Protein AF-A0A5E4PZ68-F1 (afdb_monomer_lite)

InterPro domains:
  IPR011042 Six-bladed beta-propeller, TolB-like [G3DSA:2.120.10.30] (6-97)

pLDDT: mean 78.28, std 15.19, range [26.95, 96.44]

Sequence (139 aa):
MAEGGSIARARLDAGSLEGGLNLSDHSVLLRHAGHSLKDFFIWSRESQHAPEHSNPCAASGTGQGGGCEALCLWDGRAPRCVCPHGELAEDGTSCRPYTAFLMYSRLTKIDSIHLEDSANLNSPYPPIENKSKIGPIRQ

Radius of gyration: 23.31 Å; chains: 1; bounding box: 60×44×51 Å

Organism: NCBI:txid189913

Structure (mmCIF, N/CA/C/O backbone):
data_AF-A0A5E4PZ68-F1
#
_entry.id   AF-A0A5E4PZ68-F1
#
loop_
_atom_site.group_PDB
_atom_site.id
_atom_site.type_symbol
_atom_site.label_atom_id
_atom_site.label_alt_id
_atom_site.label_comp_id
_atom_site.label_asym_id
_atom_site.label_entity_id
_atom_site.label_seq_id
_atom_site.pdbx_PDB_ins_code
_atom_site.Cartn_x
_atom_site.Cartn_y
_atom_site.Cartn_z
_atom_site.occupancy
_atom_site.B_iso_or_equiv
_atom_site.auth_seq_id
_atom_site.auth_comp_id
_atom_site.auth_asym_id
_atom_site.auth_atom_id
_atom_site.pdbx_PDB_model_num
ATOM 1 N N . MET A 1 1 ? 42.423 -0.095 -12.426 1.00 26.95 1 MET A N 1
ATOM 2 C CA . MET A 1 1 ? 41.379 0.420 -13.334 1.00 26.95 1 MET A CA 1
ATOM 3 C C . MET A 1 1 ? 40.889 -0.769 -14.137 1.00 26.95 1 MET A C 1
ATOM 5 O O . MET A 1 1 ? 41.588 -1.190 -15.043 1.00 26.95 1 MET A O 1
ATOM 9 N N . ALA A 1 2 ? 39.803 -1.407 -13.696 1.00 30.73 2 ALA A N 1
ATOM 10 C CA . ALA A 1 2 ? 39.161 -2.488 -14.438 1.00 30.73 2 ALA A CA 1
ATOM 11 C C . ALA A 1 2 ? 37.994 -1.860 -15.203 1.00 30.73 2 ALA A C 1
ATOM 13 O O . ALA A 1 2 ? 37.189 -1.150 -14.599 1.00 30.73 2 ALA A O 1
ATOM 14 N N . GLU A 1 3 ? 37.971 -2.039 -16.519 1.00 36.22 3 GLU A N 1
ATOM 15 C CA . GLU A 1 3 ? 36.928 -1.498 -17.382 1.00 36.22 3 GLU A CA 1
ATOM 16 C C . GLU A 1 3 ? 35.590 -2.150 -17.027 1.00 36.22 3 GLU A C 1
ATOM 18 O O . GLU A 1 3 ? 35.410 -3.360 -17.148 1.00 36.22 3 GLU A O 1
ATOM 23 N N . GLY A 1 4 ? 34.665 -1.342 -16.509 1.00 40.72 4 GLY A N 1
ATOM 24 C CA . GLY A 1 4 ? 33.318 -1.771 -16.159 1.00 40.72 4 GLY A CA 1
ATOM 25 C C . GLY A 1 4 ? 32.494 -2.002 -17.419 1.00 40.72 4 GLY A C 1
ATOM 26 O O . GLY A 1 4 ? 31.751 -1.118 -17.840 1.00 40.72 4 GLY A O 1
ATOM 27 N N . GLY A 1 5 ? 32.632 -3.180 -18.024 1.00 48.84 5 GLY A N 1
ATOM 28 C CA . GLY A 1 5 ? 31.709 -3.657 -19.048 1.00 48.84 5 GLY A CA 1
ATOM 29 C C . GLY A 1 5 ? 30.307 -3.802 -18.454 1.00 48.84 5 GLY A C 1
ATOM 30 O O . GLY A 1 5 ? 30.121 -4.473 -17.440 1.00 48.84 5 GLY A O 1
ATOM 31 N N . SER A 1 6 ? 29.320 -3.142 -19.058 1.00 56.09 6 SER A N 1
ATOM 32 C CA . SER A 1 6 ? 27.920 -3.251 -18.640 1.00 56.09 6 SER A CA 1
ATOM 33 C C . SER A 1 6 ? 27.424 -4.677 -18.906 1.00 56.09 6 SER A C 1
ATOM 35 O O . SER A 1 6 ? 27.407 -5.120 -20.052 1.00 56.09 6 SER A O 1
ATOM 37 N N . ILE A 1 7 ? 27.041 -5.423 -17.869 1.00 60.50 7 ILE A N 1
ATOM 38 C CA . ILE A 1 7 ? 26.427 -6.748 -18.031 1.00 60.50 7 ILE A CA 1
ATOM 39 C C . ILE A 1 7 ? 24.985 -6.527 -18.494 1.00 60.50 7 ILE A C 1
ATOM 41 O O . ILE A 1 7 ? 24.165 -6.011 -17.738 1.00 60.50 7 ILE A O 1
ATOM 45 N N . ALA A 1 8 ? 24.672 -6.901 -19.735 1.00 58.88 8 ALA A N 1
ATOM 46 C CA . ALA A 1 8 ? 23.332 -6.721 -20.294 1.00 58.88 8 ALA A CA 1
ATOM 47 C C . ALA A 1 8 ? 22.380 -7.860 -19.904 1.00 58.88 8 ALA A C 1
ATOM 49 O O . ALA A 1 8 ? 21.172 -7.650 -19.793 1.00 58.88 8 ALA A O 1
ATOM 50 N N . ARG A 1 9 ? 22.905 -9.080 -19.713 1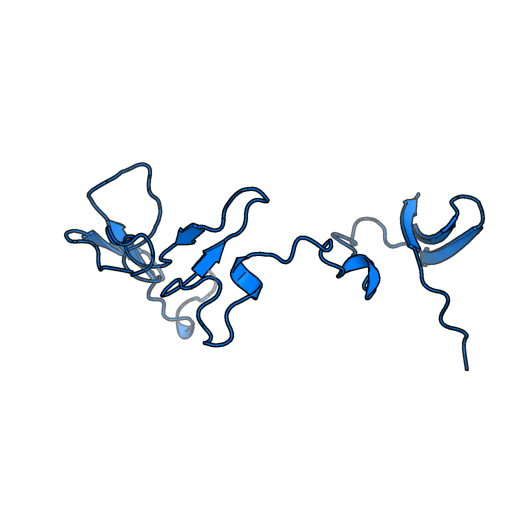.00 63.47 9 ARG A N 1
ATOM 51 C CA . ARG A 1 9 ? 22.120 -10.270 -19.353 1.00 63.47 9 ARG A CA 1
ATOM 52 C C . ARG A 1 9 ? 22.916 -11.173 -18.421 1.00 63.47 9 ARG A C 1
ATOM 54 O O . ARG A 1 9 ? 24.126 -11.309 -18.583 1.00 63.47 9 ARG A O 1
ATOM 61 N N . ALA A 1 10 ? 22.219 -11.817 -17.490 1.00 71.19 10 ALA A N 1
ATOM 62 C CA . ALA A 1 10 ? 22.782 -12.818 -16.599 1.00 71.19 10 ALA A CA 1
ATOM 63 C C . ALA A 1 10 ? 21.865 -14.045 -16.520 1.00 71.19 10 ALA A C 1
ATOM 65 O O . ALA A 1 10 ? 20.641 -13.920 -16.622 1.00 71.19 10 ALA A O 1
ATOM 66 N N . ARG A 1 11 ? 22.463 -15.231 -16.388 1.00 72.44 11 ARG A N 1
ATOM 67 C CA . ARG A 1 11 ? 21.766 -16.521 -16.363 1.00 72.44 11 ARG A CA 1
ATOM 68 C C . ARG A 1 11 ? 22.387 -17.443 -15.317 1.00 72.44 11 ARG A C 1
ATOM 70 O O . ARG A 1 11 ? 23.595 -17.430 -15.112 1.00 72.44 11 ARG A O 1
ATOM 77 N N . LEU A 1 12 ? 21.544 -18.250 -14.676 1.00 71.88 12 LEU A N 1
ATOM 78 C CA . LEU A 1 12 ? 21.964 -19.375 -13.845 1.00 71.88 12 LEU A CA 1
ATOM 79 C C . LEU A 1 12 ? 22.088 -20.628 -14.713 1.00 71.88 12 LEU A C 1
ATOM 81 O O . LEU A 1 12 ? 21.069 -21.158 -15.150 1.00 71.88 12 LEU A O 1
ATOM 85 N N . ASP A 1 13 ? 23.308 -21.118 -14.922 1.00 70.56 13 ASP A N 1
ATOM 86 C CA . ASP A 1 13 ? 23.575 -22.380 -15.615 1.00 70.56 13 ASP A CA 1
ATOM 87 C C . ASP A 1 13 ? 24.447 -23.287 -14.741 1.00 70.56 13 ASP A C 1
ATOM 89 O O . ASP A 1 13 ? 25.513 -22.896 -14.274 1.00 70.56 13 ASP A O 1
ATOM 93 N N . ALA A 1 14 ? 23.971 -24.510 -14.479 1.00 67.56 14 ALA A N 1
ATOM 94 C CA . ALA A 1 14 ? 24.682 -25.526 -13.689 1.00 67.56 14 ALA A CA 1
ATOM 95 C C . ALA A 1 14 ? 25.232 -25.024 -12.329 1.00 67.56 14 ALA A C 1
ATOM 97 O O . ALA A 1 14 ? 26.300 -25.437 -11.880 1.00 67.56 14 ALA A O 1
ATOM 98 N N . GLY A 1 15 ? 24.501 -24.123 -11.659 1.00 68.75 15 GLY A N 1
ATOM 99 C CA . GLY A 1 15 ? 24.913 -23.543 -10.376 1.00 68.75 15 GLY A CA 1
ATOM 100 C C . GLY A 1 15 ? 25.986 -22.456 -10.490 1.00 68.75 15 GLY A C 1
ATOM 101 O O . GLY A 1 15 ? 26.582 -22.102 -9.476 1.00 68.75 15 GLY A O 1
ATOM 102 N N . SER A 1 16 ? 26.230 -21.929 -11.687 1.00 70.94 16 SER A N 1
ATOM 103 C CA . SER A 1 16 ? 27.089 -20.779 -11.961 1.00 70.94 16 SER A CA 1
ATOM 104 C C . SER A 1 16 ? 26.239 -19.614 -12.478 1.00 70.94 16 SER A C 1
ATOM 106 O O . SER A 1 16 ? 25.323 -19.824 -13.275 1.00 70.94 16 SER A O 1
ATOM 108 N N . LEU A 1 17 ? 26.495 -18.399 -11.992 1.00 72.69 17 LEU A N 1
ATOM 109 C CA . LEU A 1 17 ? 25.947 -17.171 -12.565 1.00 72.69 17 LEU A CA 1
ATOM 110 C C . LEU A 1 17 ? 26.889 -16.689 -13.658 1.00 72.69 17 LEU A C 1
ATOM 112 O O . LEU A 1 17 ? 28.023 -16.308 -13.370 1.00 72.69 17 LEU A O 1
ATOM 116 N N . GLU A 1 18 ? 26.390 -16.657 -14.882 1.00 75.50 18 GLU A N 1
ATOM 117 C CA . GLU A 1 18 ? 27.098 -16.155 -16.055 1.00 75.50 18 GLU A CA 1
ATOM 118 C C . GLU A 1 18 ? 26.531 -14.788 -16.440 1.00 75.50 18 GLU A C 1
ATOM 120 O O . GLU A 1 18 ? 25.316 -14.592 -16.380 1.00 75.50 18 GLU A O 1
ATOM 125 N N . GLY A 1 19 ? 27.383 -13.845 -16.843 1.00 73.69 19 GLY A N 1
ATOM 126 C CA . GLY A 1 19 ? 26.995 -12.505 -17.281 1.00 73.69 19 GLY A CA 1
ATOM 127 C C . GLY A 1 19 ? 27.763 -12.050 -18.514 1.00 73.69 19 GLY A C 1
ATOM 128 O O . GLY A 1 19 ? 28.973 -12.256 -18.607 1.00 73.69 19 GLY A O 1
ATOM 129 N N . GLY A 1 20 ? 27.066 -11.418 -19.458 1.00 71.31 20 GLY A N 1
ATOM 130 C CA . GLY A 1 20 ? 27.654 -10.987 -20.725 1.00 71.31 20 GLY A CA 1
ATOM 131 C C . GLY A 1 20 ? 26.799 -9.987 -21.498 1.00 71.31 20 GLY A C 1
ATOM 132 O O . GLY A 1 20 ? 25.677 -9.649 -21.102 1.00 71.31 20 GLY A O 1
ATOM 133 N N . LEU A 1 21 ? 27.349 -9.509 -22.615 1.00 66.19 21 LEU A N 1
ATOM 134 C CA . LEU A 1 21 ? 26.639 -8.662 -23.582 1.00 66.19 21 LEU A CA 1
ATOM 135 C C . LEU A 1 21 ? 25.836 -9.507 -24.589 1.00 66.19 21 LEU A C 1
ATOM 137 O O . LEU A 1 21 ? 24.801 -9.058 -25.079 1.00 66.19 21 LEU A O 1
ATOM 141 N N . ASN A 1 22 ? 26.282 -10.738 -24.870 1.00 59.88 22 ASN A N 1
ATOM 142 C CA . ASN A 1 22 ? 25.663 -11.682 -25.805 1.00 59.88 22 ASN A CA 1
ATOM 143 C C . ASN A 1 22 ? 25.711 -13.118 -25.237 1.00 59.88 22 ASN A C 1
ATOM 145 O O . ASN A 1 22 ? 26.532 -13.424 -24.383 1.00 59.88 22 ASN A O 1
ATOM 149 N N . LEU A 1 23 ? 24.857 -14.028 -25.718 1.00 59.19 23 LEU A N 1
ATOM 150 C CA . LEU A 1 23 ? 24.796 -15.422 -25.256 1.00 59.19 23 LEU A CA 1
ATOM 151 C C . LEU A 1 23 ? 26.093 -16.202 -25.550 1.00 59.19 23 LEU A C 1
ATOM 153 O O . LEU A 1 23 ? 26.469 -17.099 -24.799 1.00 59.19 23 LEU A O 1
ATOM 157 N N . SER A 1 24 ? 26.785 -15.839 -26.630 1.00 70.00 24 SER A N 1
ATOM 158 C CA . SER A 1 24 ? 28.072 -16.415 -27.031 1.00 70.00 24 SER A CA 1
ATOM 159 C C . SER A 1 24 ? 29.286 -15.780 -26.342 1.00 70.00 24 SER A C 1
ATOM 161 O O . SER A 1 24 ? 30.357 -16.371 -26.384 1.00 70.00 24 SER A O 1
ATOM 163 N N . ASP A 1 25 ? 29.129 -14.606 -25.724 1.00 71.94 25 ASP A N 1
ATOM 164 C CA . ASP A 1 25 ? 30.200 -13.865 -25.048 1.00 71.94 25 ASP A CA 1
ATOM 165 C C . ASP A 1 25 ? 29.781 -13.570 -23.603 1.00 71.94 25 ASP A C 1
ATOM 167 O O . ASP A 1 25 ? 29.132 -12.560 -23.305 1.00 71.94 25 ASP A O 1
ATOM 171 N N . HIS A 1 26 ? 30.084 -14.529 -22.727 1.00 71.62 26 HIS A N 1
ATOM 172 C CA . HIS A 1 26 ? 29.727 -14.508 -21.316 1.00 71.62 26 HIS A CA 1
ATOM 173 C C . HIS A 1 26 ? 30.947 -14.771 -20.433 1.00 71.62 26 HIS A C 1
ATOM 175 O O . HIS A 1 26 ? 31.886 -15.477 -20.800 1.00 71.62 26 HIS A O 1
ATOM 181 N N . SER A 1 27 ? 30.905 -14.198 -19.237 1.00 79.44 27 SER A N 1
ATOM 182 C CA . SER A 1 27 ? 31.886 -14.395 -18.182 1.00 79.44 27 SER A CA 1
ATOM 183 C C . SER A 1 27 ? 31.207 -14.967 -16.948 1.00 79.44 27 SER A C 1
ATOM 185 O O . SER A 1 27 ? 30.084 -14.594 -16.600 1.00 79.44 27 SER A O 1
ATOM 187 N N . VAL A 1 28 ? 31.916 -15.854 -16.264 1.00 76.75 28 VAL A N 1
ATOM 188 C CA . VAL A 1 28 ? 31.438 -16.449 -15.023 1.00 76.75 28 VAL A CA 1
ATOM 189 C C . VAL A 1 28 ? 31.544 -15.409 -13.910 1.00 76.75 28 VAL A C 1
ATOM 191 O O . VAL A 1 28 ? 32.648 -15.075 -13.480 1.00 76.75 28 VAL A O 1
ATOM 194 N N . LEU A 1 29 ? 30.408 -14.911 -13.426 1.00 77.00 29 LEU A N 1
ATOM 195 C CA . LEU A 1 29 ? 30.332 -13.924 -12.346 1.00 77.00 29 LEU A CA 1
ATOM 196 C C . LEU A 1 29 ? 30.430 -14.580 -10.967 1.00 77.00 29 LEU A C 1
ATOM 198 O O . LEU A 1 29 ? 31.081 -14.049 -10.069 1.00 77.00 29 LEU A O 1
ATOM 202 N N . LEU A 1 30 ? 29.779 -15.734 -10.786 1.00 77.50 30 LEU A N 1
ATOM 203 C CA . LEU A 1 30 ? 29.784 -16.462 -9.517 1.00 77.50 30 LEU A CA 1
ATOM 204 C C . LEU A 1 30 ? 29.702 -17.968 -9.755 1.00 77.50 30 LEU A C 1
ATOM 206 O O . LEU A 1 30 ? 28.698 -18.463 -10.253 1.00 77.50 30 LEU A O 1
ATOM 210 N N . ARG A 1 31 ? 30.725 -18.716 -9.334 1.00 77.94 31 ARG A N 1
ATOM 211 C CA . ARG A 1 31 ? 30.716 -20.188 -9.379 1.00 77.94 31 ARG A CA 1
ATOM 212 C C . ARG A 1 31 ? 30.099 -20.766 -8.111 1.00 77.94 31 ARG A C 1
ATOM 214 O O . ARG A 1 31 ? 30.320 -20.233 -7.028 1.00 77.94 31 ARG A O 1
ATOM 221 N N . HIS A 1 32 ? 29.423 -21.908 -8.240 1.00 74.19 32 HIS A N 1
ATOM 222 C CA . HIS A 1 32 ? 28.826 -22.652 -7.120 1.00 74.19 32 HIS A CA 1
ATOM 223 C C . HIS A 1 32 ? 27.741 -21.869 -6.356 1.00 74.19 32 HIS A C 1
ATOM 225 O O . HIS A 1 32 ? 27.506 -22.113 -5.175 1.00 74.19 32 HIS A O 1
ATOM 231 N N . ALA A 1 33 ? 27.044 -20.960 -7.043 1.00 71.56 33 ALA A N 1
ATOM 232 C CA . ALA A 1 33 ? 25.849 -20.280 -6.548 1.00 71.56 33 ALA A CA 1
ATOM 233 C C . ALA A 1 33 ? 24.757 -21.275 -6.090 1.00 71.56 33 ALA A C 1
ATOM 235 O O . ALA A 1 33 ? 24.003 -20.987 -5.157 1.00 71.56 33 ALA A O 1
ATOM 236 N N . GLY A 1 34 ? 24.739 -22.477 -6.685 1.00 69.88 34 GLY A N 1
ATOM 237 C CA . GLY A 1 34 ? 24.082 -23.669 -6.138 1.00 69.88 34 GLY A C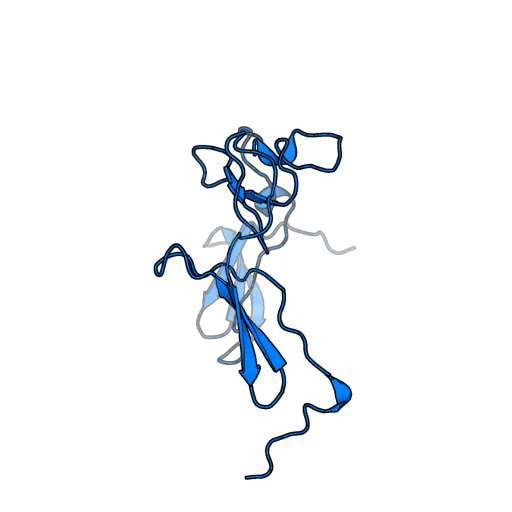A 1
ATOM 238 C C . GLY A 1 34 ? 22.615 -23.467 -5.729 1.00 69.88 34 GLY A C 1
ATOM 239 O O . GLY A 1 34 ? 21.870 -22.740 -6.376 1.00 69.88 34 GLY A O 1
ATOM 240 N N . HIS A 1 35 ? 22.203 -24.127 -4.639 1.00 70.50 35 HIS A N 1
ATOM 241 C CA . HIS A 1 35 ? 20.843 -24.069 -4.067 1.00 70.50 35 HIS A CA 1
ATOM 242 C C . HIS A 1 35 ? 20.600 -22.874 -3.116 1.00 70.50 35 HIS A C 1
ATOM 244 O O . HIS A 1 35 ? 19.471 -22.668 -2.642 1.00 70.50 35 HIS A O 1
ATOM 250 N N . SER A 1 36 ? 21.654 -22.113 -2.801 1.00 74.88 36 SER A N 1
ATOM 251 C CA . SER A 1 36 ? 21.620 -21.009 -1.831 1.00 74.88 36 SER A CA 1
ATOM 252 C C . SER A 1 36 ? 21.212 -19.681 -2.456 1.00 74.88 36 SER A C 1
ATOM 254 O O . SER A 1 36 ? 20.646 -18.839 -1.760 1.00 74.88 36 SER A O 1
ATOM 256 N N . LEU A 1 37 ? 21.459 -19.487 -3.753 1.00 72.88 37 LEU A N 1
ATOM 257 C CA . LEU A 1 37 ? 21.011 -18.286 -4.445 1.00 72.88 37 LEU A CA 1
ATOM 258 C C . LEU A 1 37 ? 19.488 -18.334 -4.631 1.00 72.88 37 LEU A C 1
ATOM 260 O O . LEU A 1 37 ? 18.959 -19.254 -5.252 1.00 72.88 37 LEU A O 1
ATOM 264 N N . LYS A 1 38 ? 18.783 -17.358 -4.052 1.00 80.25 38 LYS A N 1
ATOM 265 C CA . LYS A 1 38 ? 17.320 -17.245 -4.158 1.00 80.25 38 LYS A CA 1
ATOM 266 C C . LYS A 1 38 ? 16.885 -16.277 -5.242 1.00 80.25 38 LYS A C 1
ATOM 268 O O . LYS A 1 38 ? 15.902 -16.552 -5.916 1.00 80.25 38 LYS A O 1
ATOM 273 N N . ASP A 1 39 ? 17.622 -15.184 -5.397 1.00 77.88 39 ASP A N 1
ATOM 274 C CA . ASP A 1 39 ? 17.317 -14.141 -6.363 1.00 77.88 39 ASP A CA 1
ATOM 275 C C . ASP A 1 39 ? 18.590 -13.378 -6.750 1.00 77.88 39 ASP A C 1
ATOM 277 O O . ASP A 1 39 ? 19.546 -13.319 -5.968 1.00 77.88 39 ASP A O 1
ATOM 281 N N . PHE A 1 40 ? 18.608 -12.807 -7.951 1.00 76.94 40 PHE A N 1
ATOM 282 C CA . PHE A 1 40 ? 19.658 -11.907 -8.411 1.00 76.94 40 PHE A CA 1
ATOM 283 C C . PHE A 1 40 ? 19.070 -10.874 -9.375 1.00 76.94 40 PHE A C 1
ATOM 285 O O . PHE A 1 40 ? 18.258 -11.195 -10.238 1.00 76.94 40 PHE A O 1
ATOM 292 N N . PHE A 1 41 ? 19.533 -9.632 -9.266 1.00 75.62 41 PHE A N 1
ATOM 293 C CA . PHE A 1 41 ? 19.132 -8.551 -10.160 1.00 75.62 41 PHE A CA 1
ATOM 294 C C . PHE A 1 41 ? 20.366 -7.915 -10.776 1.00 75.62 41 PHE A C 1
ATOM 296 O O . PHE A 1 41 ? 21.374 -7.693 -10.102 1.00 75.62 41 PHE A O 1
ATOM 303 N N . ILE A 1 42 ? 20.278 -7.593 -12.062 1.00 76.88 42 ILE A N 1
ATOM 304 C CA . ILE A 1 42 ? 21.279 -6.759 -12.716 1.00 76.88 42 ILE A CA 1
ATOM 305 C C . ILE A 1 42 ? 20.931 -5.316 -12.381 1.00 76.88 42 ILE A C 1
ATOM 307 O O . ILE A 1 42 ? 19.895 -4.813 -12.805 1.00 76.88 42 ILE A O 1
ATOM 311 N N . TRP A 1 43 ? 21.793 -4.652 -11.617 1.00 77.50 43 TRP A N 1
ATOM 312 C CA . TRP A 1 43 ? 21.641 -3.234 -11.325 1.00 77.50 43 TRP A CA 1
ATOM 313 C C . TRP A 1 43 ? 22.336 -2.402 -12.404 1.00 77.50 43 TRP A C 1
ATOM 315 O O . TRP A 1 43 ? 23.562 -2.307 -12.441 1.00 77.50 43 TRP A O 1
ATOM 325 N N . SER A 1 44 ? 21.559 -1.780 -13.284 1.00 77.06 44 SER A N 1
ATOM 326 C CA . SER A 1 44 ? 22.058 -0.820 -14.271 1.00 77.06 44 SER A CA 1
ATOM 327 C C . SER A 1 44 ? 21.091 0.352 -14.443 1.00 77.06 44 SER A C 1
ATOM 329 O O . SER A 1 44 ? 19.888 0.215 -14.218 1.00 77.06 44 SER A O 1
ATOM 331 N N . ARG A 1 45 ? 21.595 1.513 -14.882 1.00 77.75 45 ARG A N 1
ATOM 332 C CA . ARG A 1 45 ? 20.726 2.658 -15.207 1.00 77.75 45 ARG A CA 1
ATOM 333 C C . ARG A 1 45 ? 19.683 2.282 -16.265 1.00 77.75 45 ARG A C 1
ATOM 335 O O . ARG A 1 45 ? 18.538 2.695 -16.149 1.00 77.75 45 ARG A O 1
ATOM 342 N N . GLU A 1 46 ? 20.075 1.461 -17.236 1.00 73.44 46 GLU A N 1
ATOM 343 C CA . GLU A 1 46 ? 19.193 0.936 -18.283 1.00 73.44 46 GLU A CA 1
ATOM 344 C C . GLU A 1 46 ? 18.074 0.060 -17.697 1.00 73.44 46 GLU A C 1
ATOM 346 O O . GLU A 1 46 ? 16.911 0.220 -18.043 1.00 73.44 46 GLU A O 1
ATOM 351 N N . SER A 1 47 ? 18.398 -0.816 -16.735 1.00 71.19 47 SER A N 1
ATOM 352 C CA . SER A 1 47 ? 17.410 -1.669 -16.049 1.00 71.19 47 SER A CA 1
ATOM 353 C C . SER A 1 47 ? 16.425 -0.889 -15.170 1.00 71.19 47 SER A C 1
ATOM 355 O O . SER A 1 47 ? 15.376 -1.409 -14.804 1.00 71.19 47 SER A O 1
ATOM 357 N N . GLN A 1 48 ? 16.768 0.354 -14.825 1.00 74.75 48 GLN A N 1
ATOM 358 C CA . GLN A 1 48 ? 15.930 1.281 -14.062 1.00 74.75 48 GLN A CA 1
ATOM 359 C C . GLN A 1 48 ? 15.225 2.294 -14.963 1.00 74.75 48 GLN A C 1
ATOM 361 O O . GLN A 1 48 ? 14.517 3.167 -14.458 1.00 74.75 48 GLN A O 1
ATOM 366 N N . HIS A 1 49 ? 15.436 2.222 -16.280 1.00 67.62 49 HIS A N 1
ATOM 367 C CA . HIS A 1 49 ? 14.822 3.152 -17.203 1.00 67.62 49 HIS A CA 1
ATOM 368 C C . HIS A 1 49 ? 13.330 2.831 -17.302 1.00 67.62 49 HIS A C 1
ATOM 370 O O . HIS A 1 49 ? 12.926 1.799 -17.838 1.00 67.62 49 HIS A O 1
ATOM 376 N N . ALA A 1 50 ? 12.500 3.714 -16.751 1.00 63.72 50 ALA A N 1
ATOM 377 C CA . ALA A 1 50 ? 11.086 3.708 -17.074 1.00 63.72 50 ALA A CA 1
ATOM 378 C C . ALA A 1 50 ? 10.947 4.150 -18.544 1.00 63.72 50 ALA A C 1
ATOM 380 O O . ALA A 1 50 ? 11.579 5.141 -18.917 1.00 63.72 50 ALA A O 1
ATOM 381 N N . PRO A 1 51 ? 10.172 3.445 -19.390 1.00 62.09 51 PRO A N 1
ATOM 382 C CA . PRO A 1 51 ? 9.898 3.901 -20.753 1.00 62.09 51 PRO A CA 1
ATOM 383 C C . PRO A 1 51 ? 9.350 5.338 -20.743 1.00 62.09 51 PRO A C 1
ATOM 385 O O . PRO A 1 51 ? 8.727 5.747 -19.766 1.00 62.09 51 PRO A O 1
ATOM 388 N N . GLU A 1 52 ? 9.551 6.093 -21.832 1.00 56.34 52 GLU A N 1
ATOM 389 C CA . GLU A 1 52 ? 9.204 7.529 -21.963 1.00 56.34 52 GLU A CA 1
ATOM 390 C C . GLU A 1 52 ? 7.749 7.895 -21.592 1.00 56.34 52 GLU A C 1
ATOM 392 O O . GLU A 1 52 ? 7.434 9.065 -21.366 1.00 56.34 52 GLU A O 1
ATOM 397 N N . HIS A 1 53 ? 6.861 6.909 -21.441 1.00 57.47 53 HIS A N 1
ATOM 398 C CA . HIS A 1 53 ? 5.618 7.051 -20.688 1.00 57.47 53 HIS A CA 1
ATOM 399 C C . HIS A 1 53 ? 5.914 7.127 -19.185 1.00 57.47 53 HIS A C 1
ATOM 401 O O . HIS A 1 53 ? 5.767 6.152 -18.446 1.00 57.47 53 HIS A O 1
ATOM 407 N N . SER A 1 54 ? 6.346 8.313 -18.751 1.00 72.69 54 SER A N 1
ATOM 408 C CA . SER A 1 54 ? 6.509 8.671 -17.344 1.00 72.69 54 SER A CA 1
ATOM 409 C C . SER A 1 54 ? 5.316 8.160 -16.537 1.00 72.69 54 SER A C 1
ATOM 411 O O . SER A 1 54 ? 4.170 8.494 -16.845 1.00 72.69 54 SER A O 1
ATOM 413 N N . ASN A 1 55 ? 5.584 7.326 -15.527 1.00 79.25 55 ASN A N 1
ATOM 414 C CA . ASN A 1 55 ? 4.577 6.901 -14.562 1.00 79.25 55 ASN A CA 1
ATOM 415 C C . ASN A 1 55 ? 3.827 8.159 -14.080 1.00 79.25 55 ASN A C 1
ATOM 417 O O . ASN A 1 55 ? 4.469 9.027 -13.487 1.00 79.25 55 ASN A O 1
ATOM 421 N N . PRO A 1 56 ? 2.504 8.285 -14.286 1.00 81.56 56 PRO A N 1
ATOM 422 C CA . PRO A 1 56 ? 1.765 9.479 -13.878 1.00 81.56 56 PRO A CA 1
ATOM 423 C C . PRO A 1 56 ? 1.872 9.774 -12.375 1.00 81.56 56 PRO A C 1
ATOM 425 O O . PRO A 1 56 ? 1.777 10.928 -11.964 1.00 81.56 56 PRO A O 1
ATOM 428 N N . CYS A 1 57 ? 2.159 8.759 -11.551 1.00 84.88 57 CYS A N 1
ATOM 429 C CA . CYS A 1 57 ? 2.451 8.940 -10.132 1.00 84.88 57 CYS A CA 1
ATOM 430 C C . CYS A 1 57 ? 3.781 9.670 -9.866 1.00 84.88 57 CYS A C 1
ATOM 432 O O . CYS A 1 57 ? 3.934 10.271 -8.807 1.00 84.88 57 CYS A O 1
ATOM 434 N N . ALA A 1 58 ? 4.741 9.643 -10.795 1.00 76.69 58 ALA A N 1
ATOM 435 C CA . ALA A 1 58 ? 6.042 10.301 -10.653 1.00 76.69 58 ALA A CA 1
ATOM 436 C C . ALA A 1 58 ? 5.978 11.825 -10.874 1.00 76.69 58 ALA A C 1
ATOM 438 O O . ALA A 1 58 ? 6.889 12.540 -10.467 1.00 76.69 58 ALA A O 1
ATOM 439 N N . ALA A 1 59 ? 4.917 12.330 -11.513 1.00 65.19 59 ALA A N 1
ATOM 440 C CA . ALA A 1 59 ? 4.870 13.681 -12.076 1.00 65.19 59 ALA A CA 1
ATOM 441 C C . ALA A 1 59 ? 4.503 14.815 -11.091 1.00 65.19 59 ALA A C 1
ATOM 443 O O . ALA A 1 59 ? 4.362 15.957 -11.521 1.00 65.19 59 ALA A O 1
ATOM 444 N N . SER A 1 60 ? 4.355 14.558 -9.787 1.00 57.12 60 SER A N 1
ATOM 445 C CA . SER A 1 60 ? 3.914 15.586 -8.831 1.00 57.12 60 SER A CA 1
ATOM 446 C C . SER A 1 60 ? 5.034 16.034 -7.887 1.00 57.12 60 SER A C 1
ATOM 448 O O . SER A 1 60 ? 5.494 15.279 -7.032 1.00 57.12 60 SER A O 1
ATOM 450 N N . GLY A 1 61 ? 5.456 17.296 -8.021 1.00 51.12 61 GLY A N 1
ATOM 451 C CA . GLY A 1 61 ? 6.482 17.951 -7.199 1.00 51.12 61 GLY A CA 1
ATOM 452 C C . GLY A 1 61 ? 6.062 18.300 -5.762 1.00 51.12 61 GLY A C 1
ATOM 453 O O . GLY A 1 61 ? 6.784 19.038 -5.097 1.00 51.12 61 GLY A O 1
ATOM 454 N N . THR A 1 62 ? 4.923 17.800 -5.269 1.00 48.72 62 THR A N 1
ATOM 455 C CA . THR A 1 62 ? 4.396 18.093 -3.922 1.00 48.72 62 THR A CA 1
ATOM 456 C C . THR A 1 62 ? 4.333 16.864 -3.016 1.00 48.72 62 THR A C 1
ATOM 458 O O . THR A 1 62 ? 3.404 16.729 -2.241 1.00 48.72 62 THR A O 1
ATOM 461 N N . GLY A 1 63 ? 5.262 15.907 -3.104 1.00 51.91 63 GLY A N 1
ATOM 462 C CA . GLY A 1 63 ? 5.311 14.757 -2.174 1.00 51.91 63 GLY A CA 1
ATOM 463 C C . GLY A 1 63 ? 4.088 13.815 -2.188 1.00 51.91 63 GLY A C 1
ATOM 464 O O . GLY A 1 63 ? 4.100 12.794 -1.511 1.00 51.91 63 GLY A O 1
ATOM 465 N N . GLN A 1 64 ? 3.067 14.128 -2.986 1.00 57.12 64 GLN A N 1
ATOM 466 C CA . GLN A 1 64 ? 1.830 13.389 -3.199 1.00 57.12 64 GLN A CA 1
ATOM 467 C C . GLN A 1 64 ? 1.877 12.878 -4.632 1.00 57.12 64 GLN A C 1
ATOM 469 O O . GLN A 1 64 ? 1.487 13.580 -5.571 1.00 57.12 64 GLN A O 1
ATOM 474 N N . GLY A 1 65 ? 2.454 11.688 -4.816 1.00 62.81 65 GLY A N 1
ATOM 475 C CA . GLY A 1 65 ? 2.543 11.054 -6.129 1.00 62.81 65 GLY A CA 1
ATOM 476 C C . GLY A 1 65 ? 1.169 11.058 -6.798 1.00 62.81 65 GLY A C 1
ATOM 477 O O . GLY A 1 65 ? 0.184 10.670 -6.177 1.00 62.81 65 GLY A O 1
ATOM 478 N N . GLY A 1 66 ? 1.075 11.589 -8.017 1.00 72.44 66 GLY A N 1
ATOM 479 C CA . GLY A 1 66 ? -0.182 11.652 -8.774 1.00 72.44 66 GLY A CA 1
ATOM 480 C C . GLY A 1 66 ? -1.357 12.401 -8.118 1.00 72.44 66 GLY A C 1
ATOM 481 O O . GLY A 1 66 ? -2.477 12.234 -8.586 1.00 72.44 66 GLY A O 1
ATOM 482 N N . GLY A 1 67 ? -1.140 13.203 -7.064 1.00 84.62 67 GLY A N 1
ATOM 483 C CA . GLY A 1 67 ? -2.207 13.937 -6.362 1.00 84.62 67 GLY A CA 1
ATOM 484 C C . GLY A 1 67 ? -2.961 13.139 -5.288 1.00 84.62 67 GLY A C 1
ATOM 485 O O . GLY A 1 67 ? -3.970 13.618 -4.783 1.00 84.62 67 GLY A O 1
ATOM 486 N N . CYS A 1 68 ? -2.487 11.945 -4.924 1.00 91.06 68 CYS A N 1
ATOM 487 C CA . CYS A 1 68 ? -3.096 11.124 -3.875 1.00 91.06 68 CYS A CA 1
ATOM 488 C C . CYS A 1 68 ? -2.662 11.572 -2.471 1.00 91.06 68 CYS A C 1
ATOM 490 O O . CYS A 1 68 ? -1.492 11.891 -2.264 1.00 91.06 68 CYS A O 1
ATOM 492 N N . GLU A 1 69 ? -3.562 11.503 -1.485 1.00 91.31 69 GLU A N 1
ATOM 493 C CA . GLU A 1 69 ? -3.230 11.792 -0.081 1.00 91.31 69 GLU A CA 1
ATOM 494 C C . GLU A 1 69 ? -2.197 10.807 0.486 1.00 91.31 69 GLU A C 1
ATOM 496 O O . GLU A 1 69 ? -1.289 11.215 1.210 1.00 91.31 69 GLU A O 1
ATOM 501 N N . ALA A 1 70 ? -2.320 9.519 0.141 1.00 91.38 70 ALA A N 1
ATOM 502 C CA . ALA A 1 70 ? -1.462 8.458 0.664 1.00 91.38 70 ALA A CA 1
ATOM 503 C C . ALA A 1 70 ? -0.602 7.787 -0.419 1.00 91.38 70 ALA A C 1
ATOM 505 O O . ALA A 1 70 ? 0.585 8.080 -0.540 1.00 91.38 70 ALA A O 1
ATOM 506 N N . LEU A 1 71 ? -1.168 6.854 -1.193 1.00 91.81 71 LEU A N 1
ATOM 507 C CA . LEU A 1 71 ? -0.415 6.058 -2.166 1.00 91.81 71 LEU A CA 1
ATOM 508 C C . LEU A 1 71 ? -1.001 6.207 -3.569 1.00 91.81 71 LEU A C 1
ATOM 510 O O . LEU A 1 71 ? -2.207 6.064 -3.749 1.00 91.81 71 LEU A O 1
ATOM 514 N N . CYS A 1 72 ? -0.129 6.412 -4.558 1.00 92.06 72 CYS A N 1
ATOM 515 C CA . CYS A 1 72 ? -0.456 6.339 -5.982 1.00 92.06 72 CYS A CA 1
ATOM 516 C C . CYS A 1 72 ? 0.163 5.083 -6.586 1.00 92.06 72 CYS A C 1
ATOM 518 O O . CYS A 1 72 ? 1.382 4.908 -6.548 1.00 92.06 72 CYS A O 1
ATOM 520 N N . LEU A 1 73 ? -0.675 4.213 -7.144 1.00 91.00 73 LEU A N 1
ATOM 521 C CA . LEU A 1 73 ? -0.252 2.990 -7.816 1.00 91.00 73 LEU A CA 1
ATOM 522 C C . LEU A 1 73 ? -0.518 3.102 -9.317 1.00 91.00 73 LEU A C 1
ATOM 524 O O . LEU A 1 73 ? -1.561 3.600 -9.731 1.00 91.00 73 LEU A O 1
ATOM 528 N N . TRP A 1 74 ? 0.414 2.607 -10.126 1.00 87.31 74 TRP A N 1
ATOM 529 C CA . TRP A 1 74 ? 0.317 2.590 -11.583 1.00 87.31 74 TRP A CA 1
ATOM 530 C C . TRP A 1 74 ? 0.377 1.150 -12.083 1.00 87.31 74 TRP A C 1
ATOM 532 O O . TRP A 1 74 ? 1.342 0.439 -11.808 1.00 87.31 74 TRP A O 1
ATOM 542 N N . ASP A 1 75 ? -0.653 0.724 -12.810 1.00 85.25 75 ASP A N 1
ATOM 543 C CA . ASP A 1 75 ? -0.783 -0.632 -13.360 1.00 85.25 75 ASP A CA 1
ATOM 544 C C . ASP A 1 75 ? -0.428 -0.719 -14.857 1.00 85.25 75 ASP A C 1
ATOM 546 O O . ASP A 1 75 ? -0.632 -1.753 -15.493 1.00 85.25 75 ASP A O 1
ATOM 550 N N . GLY A 1 76 ? 0.089 0.369 -15.435 1.00 83.19 76 GLY A N 1
ATOM 551 C CA . GLY A 1 76 ? 0.343 0.487 -16.872 1.00 83.19 76 GLY A CA 1
ATOM 552 C C . GLY A 1 76 ? -0.817 1.080 -17.677 1.00 83.19 76 GLY A C 1
ATOM 553 O O . GLY A 1 76 ? -0.635 1.320 -18.870 1.00 83.19 76 GLY A O 1
ATOM 554 N N . ARG A 1 77 ? -1.987 1.325 -17.068 1.00 84.44 77 ARG A N 1
ATOM 555 C CA . ARG A 1 77 ? -3.161 1.915 -17.736 1.00 84.44 77 ARG A CA 1
ATOM 556 C C . ARG A 1 77 ? -3.597 3.236 -17.114 1.00 84.44 77 ARG A C 1
ATOM 558 O O . ARG A 1 77 ? -3.745 4.213 -17.843 1.00 84.44 77 ARG A O 1
ATOM 565 N N . ALA A 1 78 ? -3.827 3.267 -15.801 1.00 84.12 78 ALA A N 1
ATOM 566 C CA . ALA A 1 78 ? -4.327 4.448 -15.091 1.00 84.12 78 ALA A CA 1
ATOM 567 C C . ALA A 1 78 ? -3.675 4.579 -13.700 1.00 84.12 78 ALA A C 1
ATOM 569 O O . ALA A 1 78 ? -3.454 3.557 -13.042 1.00 84.12 78 ALA A O 1
ATOM 570 N N . PRO A 1 79 ? -3.355 5.802 -13.218 1.00 87.44 79 PRO A N 1
ATOM 571 C CA . PRO A 1 79 ? -2.932 5.962 -11.836 1.00 87.44 79 PRO A CA 1
ATOM 572 C C . PRO A 1 79 ? -4.151 5.789 -10.932 1.00 87.44 79 PRO A C 1
ATOM 574 O O . PRO A 1 79 ? -5.241 6.271 -11.242 1.00 87.44 79 PRO A O 1
ATOM 577 N N . ARG A 1 80 ? -3.972 5.109 -9.804 1.00 91.00 80 ARG A N 1
ATOM 578 C CA . ARG A 1 80 ? -5.022 4.924 -8.800 1.00 91.00 80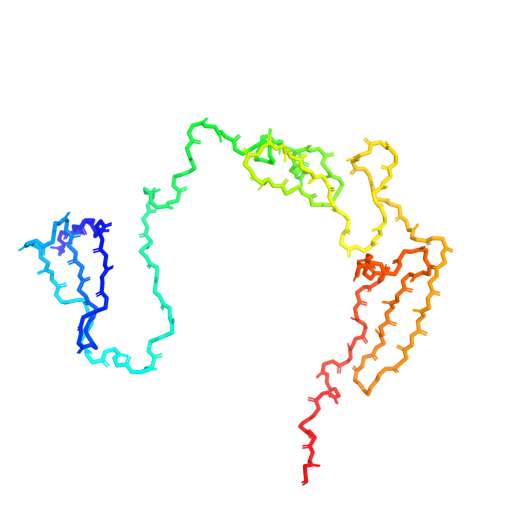 ARG A CA 1
ATOM 579 C C . ARG A 1 80 ? -4.523 5.325 -7.424 1.00 91.00 80 ARG A C 1
ATOM 581 O O . ARG A 1 80 ? -3.452 4.887 -7.002 1.00 91.00 80 ARG A O 1
ATOM 588 N N . CYS A 1 81 ? -5.328 6.105 -6.717 1.00 92.88 81 CYS A N 1
ATOM 589 C CA . CYS A 1 81 ? -5.086 6.397 -5.315 1.00 92.88 81 CYS A CA 1
ATOM 590 C C . CYS A 1 81 ? -5.594 5.249 -4.441 1.00 92.88 81 CYS A C 1
ATOM 592 O O . CYS A 1 81 ? -6.648 4.668 -4.707 1.00 92.88 81 CYS A O 1
ATOM 594 N N . VAL A 1 82 ? -4.830 4.896 -3.410 1.00 93.62 82 VAL A N 1
ATOM 595 C CA . VAL A 1 82 ? -5.231 3.908 -2.404 1.00 93.62 82 VAL A CA 1
ATOM 596 C C . VAL A 1 82 ? -4.825 4.369 -1.007 1.00 93.62 82 VAL A C 1
ATOM 598 O O . VAL A 1 82 ? -3.765 4.967 -0.811 1.00 93.62 82 VAL A O 1
ATOM 601 N N . CYS A 1 83 ? -5.674 4.059 -0.030 1.00 93.69 83 CYS A N 1
ATOM 602 C CA . CYS A 1 83 ? -5.472 4.405 1.371 1.00 93.69 83 CYS A CA 1
ATOM 603 C C . CYS A 1 83 ? -5.021 3.160 2.143 1.00 93.69 83 CYS A C 1
ATOM 605 O O . CYS A 1 83 ? -5.761 2.181 2.164 1.00 93.69 83 CYS A O 1
ATOM 607 N N . PRO A 1 84 ? -3.838 3.157 2.783 1.00 92.88 84 PRO A N 1
ATOM 608 C CA . PRO A 1 84 ? -3.331 1.977 3.490 1.00 92.88 84 PRO A CA 1
ATOM 609 C C . PRO A 1 84 ? -4.112 1.652 4.771 1.00 92.88 84 PRO A C 1
ATOM 611 O O . PRO A 1 84 ? -4.092 0.512 5.210 1.00 92.88 84 PRO A O 1
ATOM 614 N N . HIS A 1 85 ? -4.773 2.647 5.374 1.00 94.12 85 HIS A N 1
ATOM 615 C CA . HIS A 1 85 ? -5.566 2.504 6.599 1.00 94.12 85 HIS A CA 1
ATOM 616 C C . HIS A 1 85 ? -6.809 3.399 6.558 1.00 94.12 85 HIS A C 1
ATOM 618 O O . HIS A 1 85 ? -6.943 4.352 7.320 1.00 94.12 85 HIS A O 1
ATOM 624 N N . GLY A 1 86 ? -7.699 3.135 5.605 1.00 93.00 86 GLY A N 1
ATOM 625 C CA . GLY A 1 86 ? -8.903 3.933 5.399 1.00 93.00 86 GLY A CA 1
ATOM 626 C C . GLY A 1 86 ? -9.574 3.623 4.072 1.00 93.00 86 GLY A C 1
ATOM 627 O O . GLY A 1 86 ? -9.128 2.760 3.314 1.00 93.00 86 GLY A O 1
ATOM 628 N N . GLU A 1 87 ? -10.629 4.362 3.784 1.00 92.94 87 GLU A N 1
ATOM 629 C CA . GLU A 1 87 ? -11.331 4.304 2.512 1.00 92.94 87 GLU A CA 1
ATOM 630 C C . GLU A 1 87 ? -10.894 5.446 1.615 1.00 92.94 87 GLU A C 1
ATOM 632 O O . GLU A 1 87 ? -10.603 6.547 2.088 1.00 92.94 87 GLU A O 1
ATOM 637 N N . LEU A 1 88 ? -10.889 5.188 0.310 1.00 93.88 88 LEU A N 1
ATOM 638 C CA . LEU A 1 88 ? -10.766 6.258 -0.661 1.00 93.88 88 LEU A CA 1
ATOM 639 C C . LEU A 1 88 ? -12.060 7.077 -0.641 1.00 93.88 88 LEU A C 1
ATOM 641 O O . LEU A 1 88 ? -13.154 6.520 -0.751 1.00 93.88 88 LEU A O 1
ATOM 645 N N . ALA A 1 89 ? -11.933 8.386 -0.469 1.00 95.12 89 ALA A N 1
ATOM 646 C CA . ALA A 1 89 ? -13.060 9.296 -0.522 1.00 95.12 89 ALA A CA 1
ATOM 647 C C . ALA A 1 89 ? -13.628 9.396 -1.949 1.00 95.12 89 ALA A C 1
ATOM 649 O O . ALA A 1 89 ? -13.030 8.948 -2.929 1.00 95.12 89 ALA A O 1
ATOM 650 N N . GLU A 1 90 ? -14.807 10.005 -2.069 1.00 94.50 90 GLU A N 1
ATOM 651 C CA . GLU A 1 90 ? -15.513 10.154 -3.350 1.00 94.50 90 GLU A CA 1
ATOM 652 C C . GLU A 1 90 ? -14.765 11.036 -4.358 1.00 94.50 90 GLU A C 1
ATOM 654 O O . GLU A 1 90 ? -14.988 10.920 -5.560 1.00 94.50 90 GLU A O 1
ATOM 659 N N . ASP A 1 91 ? -13.854 11.888 -3.880 1.00 93.69 91 ASP A N 1
ATOM 660 C CA . ASP A 1 91 ? -12.968 12.689 -4.729 1.00 93.69 91 ASP A CA 1
ATOM 661 C C . ASP A 1 91 ? -11.908 11.847 -5.464 1.00 93.69 91 ASP A C 1
ATOM 663 O O . ASP A 1 91 ? -11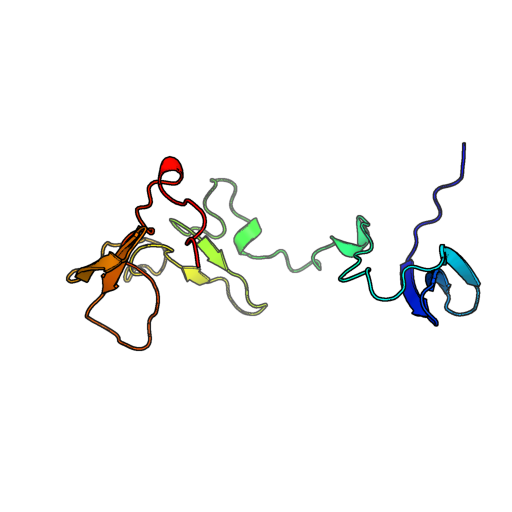.251 12.340 -6.379 1.00 93.69 91 ASP A O 1
ATOM 667 N N . GLY A 1 92 ? 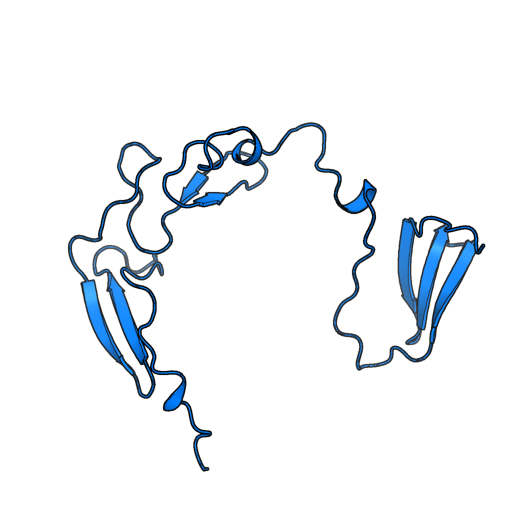-11.752 10.573 -5.088 1.00 92.88 92 GLY A N 1
ATOM 668 C CA . GLY A 1 92 ? -10.800 9.647 -5.686 1.00 92.88 92 GLY A CA 1
ATOM 669 C C . GLY A 1 92 ? -9.343 9.901 -5.299 1.00 92.88 92 GLY A C 1
ATOM 670 O O . GLY A 1 92 ? -8.466 9.241 -5.857 1.00 92.88 92 GLY A O 1
ATOM 671 N N . THR A 1 93 ? -9.068 10.811 -4.360 1.00 92.69 93 THR A N 1
ATOM 672 C CA . THR A 1 93 ? -7.705 11.226 -3.981 1.00 92.69 93 THR A CA 1
ATOM 673 C C . THR A 1 93 ? -7.453 11.235 -2.479 1.00 92.69 93 THR A C 1
ATOM 675 O O . THR A 1 93 ? -6.337 10.914 -2.062 1.00 92.69 93 THR A O 1
ATOM 678 N N . SER A 1 94 ? -8.461 11.583 -1.678 1.00 94.75 94 SER A N 1
ATOM 679 C CA . SER A 1 94 ? -8.345 11.724 -0.224 1.00 94.75 94 SER A CA 1
ATOM 680 C C . SER A 1 94 ? -8.681 10.424 0.501 1.00 94.75 94 SER A C 1
ATOM 682 O O . SER A 1 94 ? -9.399 9.564 -0.013 1.00 94.75 94 SER A O 1
ATOM 684 N N . CYS A 1 95 ? -8.179 10.283 1.721 1.00 94.75 95 CYS A N 1
ATOM 685 C CA . CYS A 1 95 ? -8.434 9.162 2.605 1.00 94.75 95 CYS A CA 1
ATOM 686 C C . CYS A 1 95 ? -9.394 9.563 3.721 1.00 94.75 95 CYS A C 1
ATOM 688 O O . CYS A 1 95 ? -9.245 10.595 4.371 1.00 94.75 95 CYS A O 1
ATOM 690 N N . ARG A 1 96 ? -10.377 8.704 3.987 1.00 95.19 96 ARG A N 1
ATOM 691 C CA . ARG A 1 96 ? -11.302 8.858 5.113 1.00 95.19 96 ARG A CA 1
ATOM 692 C C . ARG A 1 96 ? -11.236 7.644 6.042 1.00 95.19 96 ARG A C 1
ATOM 694 O O . ARG A 1 96 ? -10.974 6.533 5.576 1.00 95.19 96 ARG A O 1
ATOM 701 N N . PRO A 1 97 ? -11.466 7.818 7.352 1.00 94.56 97 PRO A N 1
ATOM 702 C CA . PRO A 1 97 ? -11.561 6.687 8.264 1.00 94.56 97 PRO A CA 1
ATOM 703 C C . PRO A 1 97 ? -12.797 5.839 7.941 1.00 94.56 97 PRO A C 1
ATOM 705 O O . PRO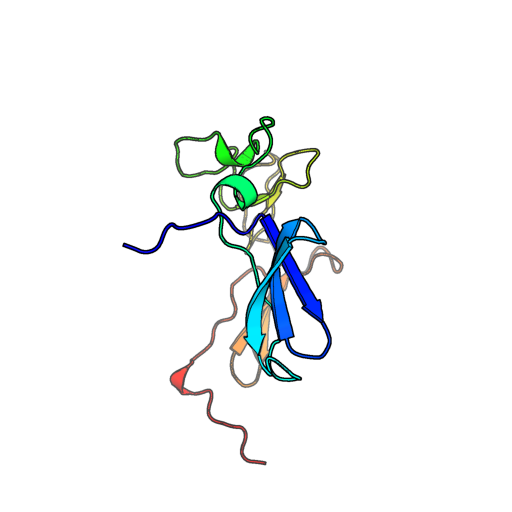 A 1 97 ? -13.826 6.367 7.521 1.00 94.56 97 PRO A O 1
ATOM 708 N N . TYR A 1 98 ? -12.708 4.533 8.193 1.00 93.88 98 TYR A N 1
ATOM 709 C CA . TYR A 1 98 ? -13.874 3.648 8.161 1.00 93.88 98 TYR A CA 1
ATOM 710 C C . TYR A 1 98 ? -14.896 4.063 9.219 1.00 93.88 98 TYR A C 1
ATOM 712 O O . TYR A 1 98 ? -14.522 4.450 10.330 1.00 93.88 98 TYR A O 1
ATOM 720 N N . THR A 1 99 ? -16.185 3.922 8.906 1.00 92.69 99 THR A N 1
ATOM 721 C CA . THR A 1 99 ? -17.253 4.322 9.835 1.00 92.69 99 THR A CA 1
ATOM 722 C C . THR A 1 99 ? -17.461 3.308 10.960 1.00 92.69 99 THR A C 1
ATOM 724 O O . THR A 1 99 ? -17.780 3.687 12.089 1.00 92.69 99 THR A O 1
ATOM 727 N N . ALA A 1 100 ? -17.230 2.023 10.674 1.00 93.00 100 ALA A N 1
ATOM 728 C CA . ALA A 1 100 ? -17.368 0.934 11.629 1.00 93.00 100 ALA A CA 1
ATOM 729 C C . ALA A 1 100 ? -16.268 -0.121 11.455 1.00 93.00 100 ALA A C 1
ATOM 731 O O . ALA A 1 100 ? -15.995 -0.609 10.355 1.00 93.00 100 ALA A O 1
ATOM 732 N N . PHE A 1 101 ? -15.656 -0.513 12.572 1.00 95.31 101 PHE A N 1
ATOM 733 C CA . PHE A 1 101 ? -14.602 -1.518 12.601 1.00 95.31 101 PHE A CA 1
ATOM 734 C C . PHE A 1 101 ? -14.606 -2.329 13.897 1.00 95.31 101 PHE A C 1
ATOM 736 O O . PHE A 1 101 ? -15.084 -1.882 14.939 1.00 95.31 101 PHE A O 1
ATOM 743 N N . LEU A 1 102 ? -14.026 -3.525 13.827 1.00 95.06 102 LEU A N 1
ATOM 744 C CA . LEU A 1 102 ? -13.747 -4.382 14.971 1.00 95.06 102 LEU A CA 1
ATOM 745 C C . LEU A 1 102 ? -12.246 -4.362 15.261 1.00 95.06 102 LEU A C 1
ATOM 747 O O . LEU A 1 102 ? -11.440 -4.656 14.380 1.00 95.06 102 LEU A O 1
ATOM 751 N N . MET A 1 103 ? -11.881 -4.080 16.511 1.00 96.44 103 MET A N 1
ATOM 752 C CA . MET A 1 103 ? -10.542 -4.342 17.041 1.00 96.44 103 MET A CA 1
ATOM 753 C C . MET A 1 103 ? -10.555 -5.613 17.882 1.00 96.44 103 MET A C 1
ATOM 755 O O . MET A 1 103 ? -11.475 -5.838 18.666 1.00 96.44 103 MET A O 1
ATOM 759 N N . TYR A 1 104 ? -9.517 -6.431 17.743 1.00 96.06 104 TYR A N 1
ATOM 760 C CA . TYR A 1 104 ? -9.380 -7.670 18.502 1.00 96.06 104 TYR A CA 1
ATOM 761 C C . TYR A 1 104 ? -7.920 -7.957 18.836 1.00 96.06 104 TYR A C 1
ATOM 763 O O . TYR A 1 104 ? -6.997 -7.604 18.099 1.00 96.06 104 TYR A O 1
ATOM 771 N N . SER A 1 105 ? -7.707 -8.617 19.971 1.00 95.38 105 SER A N 1
ATOM 772 C CA . SER A 1 105 ? -6.384 -9.042 20.407 1.00 95.38 105 SER A CA 1
ATOM 773 C C . SER A 1 105 ? -6.015 -10.399 19.808 1.00 95.38 105 SER A C 1
ATOM 775 O O . SER A 1 105 ? -6.805 -11.340 19.758 1.00 95.38 105 SER A O 1
ATOM 777 N N . ARG A 1 106 ? -4.766 -10.506 19.367 1.00 91.06 106 ARG A N 1
ATOM 778 C CA . ARG A 1 106 ? -4.045 -11.758 19.123 1.00 91.06 106 ARG A CA 1
ATOM 779 C C . ARG A 1 106 ? -2.915 -11.875 20.149 1.00 91.06 106 ARG A C 1
ATOM 781 O O . ARG A 1 106 ? -2.675 -10.950 20.920 1.00 91.06 106 ARG A O 1
ATOM 788 N N . LEU A 1 107 ? -2.192 -12.998 20.145 1.00 88.62 107 LEU A N 1
ATOM 789 C CA . LEU A 1 107 ? -1.171 -13.293 21.162 1.00 88.62 107 LEU A CA 1
ATOM 790 C C . LEU A 1 107 ? -0.123 -12.177 21.325 1.00 88.62 107 LEU A C 1
ATOM 792 O O . LEU A 1 107 ? 0.280 -11.876 22.443 1.00 88.62 107 LEU A O 1
ATOM 796 N N . THR A 1 108 ? 0.321 -11.571 20.223 1.00 88.38 108 THR A N 1
ATOM 797 C CA . THR A 1 108 ? 1.418 -10.587 20.219 1.00 88.38 108 THR A CA 1
ATOM 798 C C . THR A 1 108 ? 1.041 -9.236 19.615 1.00 88.38 108 THR A C 1
ATOM 800 O O . THR A 1 108 ? 1.888 -8.345 19.544 1.00 88.38 108 THR A O 1
ATOM 803 N N . LYS A 1 109 ? -0.210 -9.073 19.172 1.00 92.44 109 LYS A N 1
ATOM 804 C CA . LYS A 1 109 ? -0.669 -7.875 18.465 1.00 92.44 109 LYS A CA 1
ATOM 805 C C . LYS A 1 109 ? -2.156 -7.619 18.649 1.00 92.44 109 LYS A C 1
ATOM 807 O O . LYS A 1 109 ? -2.916 -8.554 18.877 1.00 92.44 109 LYS A O 1
ATOM 812 N N . ILE A 1 110 ? -2.566 -6.370 18.497 1.00 94.56 110 ILE A N 1
ATOM 813 C CA . ILE A 1 110 ? -3.964 -5.969 18.343 1.00 94.56 110 ILE A CA 1
ATOM 814 C C . ILE A 1 110 ? -4.170 -5.636 16.867 1.00 94.56 110 ILE A C 1
ATOM 816 O O . ILE A 1 110 ? -3.433 -4.821 16.315 1.00 94.56 110 ILE A O 1
ATOM 820 N N . ASP A 1 111 ? -5.151 -6.284 16.246 1.00 95.56 111 ASP A N 1
ATOM 821 C CA . ASP A 1 111 ? -5.499 -6.095 14.838 1.00 95.56 111 ASP A CA 1
ATOM 822 C C . ASP A 1 111 ? -6.886 -5.458 14.694 1.00 95.56 111 ASP A C 1
ATOM 824 O O . ASP A 1 111 ? -7.688 -5.445 15.632 1.00 95.56 111 ASP A O 1
ATOM 828 N N . SER A 1 112 ? -7.165 -4.938 13.496 1.00 95.62 112 SER A N 1
ATOM 829 C CA . SER A 1 112 ? -8.448 -4.327 13.145 1.00 95.62 112 SER A CA 1
ATOM 830 C C . SER A 1 112 ? -8.964 -4.808 11.787 1.00 95.62 112 SER A C 1
ATOM 832 O O . SER A 1 112 ? -8.173 -5.108 10.892 1.00 95.62 112 SER A O 1
ATOM 834 N N . ILE A 1 113 ? -10.288 -4.881 11.643 1.00 95.06 113 ILE A N 1
ATOM 835 C CA . ILE A 1 113 ? -10.999 -5.121 10.375 1.00 95.06 113 ILE A CA 1
ATOM 836 C C . ILE A 1 113 ? -12.183 -4.156 10.264 1.00 95.06 113 ILE A C 1
ATOM 838 O O . ILE A 1 113 ? -12.806 -3.849 11.279 1.00 95.06 113 ILE A O 1
ATOM 842 N N . HIS A 1 114 ? -12.506 -3.677 9.064 1.00 94.38 114 HIS A N 1
ATOM 843 C CA . HIS A 1 114 ? -13.750 -2.932 8.840 1.00 94.38 114 HIS A CA 1
ATOM 844 C C . HIS A 1 114 ? -14.934 -3.899 8.660 1.00 94.38 114 HIS A C 1
ATOM 846 O O . HIS A 1 114 ? -14.734 -5.096 8.453 1.00 94.38 114 HIS A O 1
ATOM 852 N N . LEU A 1 115 ? -16.166 -3.396 8.785 1.00 92.75 115 LEU A N 1
ATOM 853 C CA . LEU A 1 115 ? -17.388 -4.222 8.753 1.00 92.75 115 LEU A CA 1
ATOM 854 C C . LEU A 1 115 ? -18.207 -4.094 7.455 1.00 92.75 115 LEU A C 1
ATOM 856 O O . LEU A 1 115 ? -19.236 -4.749 7.321 1.00 92.75 115 LEU A O 1
ATOM 860 N N . GLU A 1 116 ? -17.776 -3.239 6.527 1.00 86.06 116 GLU A N 1
ATOM 861 C CA . GLU A 1 116 ? -18.585 -2.812 5.374 1.00 86.06 116 GLU A CA 1
ATOM 862 C C . GLU A 1 116 ? -18.485 -3.757 4.162 1.00 86.06 116 GLU A C 1
ATOM 864 O O . GLU A 1 116 ? -19.505 -4.122 3.583 1.00 86.06 116 GLU A O 1
ATOM 869 N N . ASP A 1 117 ? -17.277 -4.196 3.798 1.00 86.19 117 ASP A N 1
ATOM 870 C CA . ASP A 1 117 ? -17.036 -5.069 2.641 1.00 86.19 117 ASP A CA 1
ATOM 871 C C . ASP A 1 117 ? -16.089 -6.213 3.020 1.00 86.19 117 ASP A C 1
ATOM 873 O O . ASP A 1 117 ? -14.913 -6.005 3.292 1.00 86.19 117 ASP A O 1
ATOM 877 N N . SER A 1 118 ? -16.594 -7.447 3.001 1.00 84.75 118 SER A N 1
ATOM 878 C CA . SER A 1 118 ? -15.803 -8.637 3.334 1.00 84.75 118 SER A CA 1
ATOM 879 C C . SER A 1 118 ? -14.700 -8.979 2.323 1.00 84.75 118 SER A C 1
ATOM 881 O O . SER A 1 118 ? -13.820 -9.776 2.646 1.00 84.75 118 SER A O 1
ATOM 883 N N . ALA A 1 119 ? -14.755 -8.445 1.098 1.00 88.88 119 ALA A N 1
ATOM 884 C CA . ALA A 1 119 ? -13.737 -8.671 0.072 1.00 88.88 119 ALA A CA 1
ATOM 885 C C . ALA A 1 119 ? -12.558 -7.690 0.186 1.00 88.88 119 ALA A C 1
ATOM 887 O O . ALA A 1 119 ? -11.457 -7.989 -0.286 1.00 88.88 119 ALA A O 1
ATOM 888 N N . ASN A 1 120 ? -12.766 -6.539 0.826 1.00 87.56 120 ASN A N 1
ATOM 889 C CA . ASN A 1 120 ? -11.713 -5.582 1.115 1.00 87.56 120 ASN A CA 1
ATOM 890 C C . ASN A 1 120 ? -10.948 -6.018 2.381 1.00 87.56 120 ASN A C 1
ATOM 892 O O . ASN A 1 120 ? -11.501 -6.174 3.463 1.00 87.56 120 ASN A O 1
ATOM 896 N N . LEU A 1 121 ? -9.645 -6.263 2.235 1.00 88.31 121 LEU A N 1
ATOM 897 C CA . LEU A 1 121 ? -8.774 -6.722 3.327 1.00 88.31 121 LEU A CA 1
ATOM 898 C C . LEU A 1 121 ? -7.980 -5.577 3.972 1.00 88.31 121 LEU A C 1
ATOM 900 O O . LEU A 1 121 ? -7.041 -5.818 4.733 1.00 88.31 121 LEU A O 1
ATOM 904 N N . ASN A 1 122 ? -8.313 -4.332 3.638 1.00 92.12 122 ASN A N 1
ATOM 905 C CA . ASN A 1 122 ? -7.597 -3.158 4.101 1.00 92.12 122 ASN A CA 1
ATOM 906 C C . ASN A 1 122 ? -7.958 -2.834 5.559 1.00 92.12 122 ASN A C 1
ATOM 908 O O . ASN A 1 122 ? -9.110 -2.545 5.877 1.00 92.12 122 ASN A O 1
ATOM 912 N N . SER A 1 123 ? -6.981 -2.876 6.466 1.00 94.50 123 SER A N 1
ATOM 913 C CA . SER A 1 123 ? -7.251 -2.708 7.896 1.00 94.50 123 SER A CA 1
ATOM 914 C C . SER A 1 123 ? -7.417 -1.227 8.278 1.00 94.50 123 SER A C 1
ATOM 916 O O . SER A 1 123 ? -6.588 -0.410 7.883 1.00 94.50 123 SER A O 1
ATOM 918 N N . PRO A 1 124 ? -8.417 -0.856 9.099 1.00 95.69 124 PRO A N 1
ATOM 919 C CA . PRO A 1 124 ? -8.608 0.523 9.570 1.00 95.69 124 PRO A CA 1
ATOM 920 C C . PRO A 1 124 ? -7.422 1.120 10.332 1.00 95.69 124 PRO A C 1
ATOM 922 O O . PRO A 1 124 ? -7.211 2.325 10.291 1.00 95.69 124 PRO A O 1
ATOM 925 N N . TYR A 1 125 ? -6.648 0.283 11.024 1.00 94.69 125 TYR A N 1
ATOM 926 C CA . TYR A 1 125 ? -5.436 0.675 11.739 1.00 94.69 125 TYR A CA 1
ATOM 927 C C . TYR A 1 125 ? -4.294 -0.305 11.454 1.00 94.69 125 TYR A C 1
ATOM 929 O O . TYR A 1 125 ? -4.554 -1.497 11.222 1.00 94.69 125 TYR A O 1
ATOM 937 N N . PRO A 1 126 ? -3.031 0.158 11.513 1.00 92.88 126 PRO A N 1
ATOM 938 C CA . PRO A 1 126 ? -1.883 -0.737 11.497 1.00 92.88 126 PRO A CA 1
ATOM 939 C C . PRO A 1 126 ? -1.900 -1.651 12.732 1.00 92.88 126 PRO A C 1
ATOM 941 O O . PRO A 1 126 ? -2.356 -1.224 13.798 1.00 92.88 126 PRO A O 1
ATOM 944 N N . PRO A 1 127 ? -1.378 -2.887 12.626 1.00 92.31 127 PRO A N 1
ATOM 945 C CA . PRO A 1 127 ? -1.216 -3.768 13.777 1.00 92.31 127 PRO A CA 1
ATOM 946 C C . PRO A 1 127 ? -0.445 -3.089 14.912 1.00 92.31 127 PRO A C 1
ATOM 948 O O . PRO A 1 127 ? 0.663 -2.586 14.711 1.00 92.31 127 PRO A O 1
ATOM 951 N N . ILE A 1 128 ? -1.009 -3.104 16.120 1.00 93.12 128 ILE A N 1
ATOM 952 C CA . ILE A 1 128 ? -0.341 -2.585 17.318 1.00 93.12 128 ILE A CA 1
ATOM 953 C C . ILE A 1 128 ? 0.356 -3.755 18.000 1.00 93.12 128 ILE A C 1
ATOM 955 O O . ILE A 1 128 ? -0.298 -4.654 18.528 1.00 93.12 128 ILE A O 1
ATOM 959 N N . GLU A 1 129 ? 1.685 -3.748 18.010 1.00 89.69 129 GLU A N 1
ATOM 960 C CA . GLU A 1 129 ? 2.498 -4.822 18.578 1.00 89.69 129 GLU A CA 1
ATOM 961 C C . GLU A 1 129 ? 3.585 -4.288 19.515 1.00 89.69 129 GLU A C 1
ATOM 963 O O . GLU A 1 129 ? 4.152 -3.213 19.310 1.00 89.69 129 GLU A O 1
ATOM 968 N N . ASN A 1 130 ? 3.912 -5.070 20.547 1.00 82.88 130 ASN A N 1
ATOM 969 C CA . ASN A 1 130 ? 5.068 -4.807 21.397 1.00 82.88 130 ASN A CA 1
ATOM 970 C C . ASN A 1 130 ? 6.210 -5.748 21.004 1.00 82.88 130 ASN A C 1
ATOM 972 O O . ASN A 1 130 ? 6.265 -6.898 21.448 1.00 82.88 130 ASN A O 1
ATOM 976 N N . LYS A 1 131 ? 7.149 -5.234 20.204 1.00 74.12 131 LYS A N 1
ATOM 977 C CA . LYS A 1 131 ? 8.302 -5.994 19.694 1.00 74.12 131 LYS A CA 1
ATOM 978 C C . LYS A 1 131 ? 9.190 -6.575 20.803 1.00 74.12 131 LYS A C 1
ATOM 980 O O . LYS A 1 131 ? 9.833 -7.594 20.586 1.00 74.12 131 LYS A O 1
ATOM 985 N N . SER A 1 132 ? 9.163 -6.008 22.010 1.00 75.69 132 SER A N 1
ATOM 986 C CA . SER A 1 132 ? 9.922 -6.502 23.169 1.00 75.69 132 SER A CA 1
ATOM 987 C C . SER A 1 132 ? 9.286 -7.718 23.859 1.00 75.69 132 SER A C 1
ATOM 989 O O . SER A 1 132 ? 9.899 -8.307 24.748 1.00 75.69 132 SER A O 1
ATOM 991 N N . LYS A 1 133 ? 8.050 -8.094 23.499 1.00 64.31 133 LYS A N 1
ATOM 992 C CA . LYS A 1 133 ? 7.333 -9.264 24.044 1.00 64.31 133 LYS A CA 1
ATOM 993 C C . LYS A 1 133 ? 7.199 -10.414 23.043 1.00 64.31 133 LYS A C 1
ATOM 995 O O . LYS A 1 133 ? 6.673 -11.464 23.402 1.00 64.31 133 LYS A O 1
ATOM 1000 N N . ILE A 1 134 ? 7.716 -10.250 21.826 1.00 63.31 134 ILE A N 1
ATOM 1001 C CA . ILE A 1 134 ? 7.801 -11.312 20.819 1.00 63.31 134 ILE A CA 1
ATOM 1002 C C . ILE A 1 134 ? 9.038 -12.164 21.142 1.00 63.31 134 ILE A C 1
ATOM 1004 O O . ILE A 1 134 ? 10.085 -12.061 20.512 1.00 63.31 134 ILE A O 1
ATOM 1008 N N . GLY A 1 135 ? 8.945 -12.956 22.211 1.00 61.75 135 GLY A N 1
ATOM 1009 C CA . GLY A 1 135 ? 9.900 -14.029 22.484 1.00 61.75 135 GLY A CA 1
ATOM 1010 C C . GLY A 1 135 ? 9.575 -15.264 21.635 1.00 61.75 135 GLY A C 1
ATOM 1011 O O . GLY A 1 135 ? 8.424 -15.421 21.220 1.00 61.75 135 GLY A O 1
ATOM 1012 N N . PRO A 1 136 ? 10.545 -16.158 21.371 1.00 64.81 136 PRO A N 1
ATOM 1013 C CA . PRO A 1 136 ? 10.252 -17.423 20.710 1.00 64.81 136 PRO A CA 1
ATOM 1014 C C . PRO A 1 136 ? 9.208 -18.191 21.527 1.00 64.81 136 PRO A C 1
ATOM 1016 O O . PRO A 1 136 ? 9.333 -18.308 22.749 1.00 64.81 136 PRO A O 1
ATOM 1019 N N . ILE A 1 137 ? 8.178 -18.708 20.851 1.00 58.81 137 ILE A N 1
ATOM 1020 C CA . ILE A 1 137 ? 7.248 -19.668 21.446 1.00 58.81 137 ILE A CA 1
ATOM 1021 C C . ILE A 1 137 ? 8.112 -20.862 21.848 1.00 58.81 137 ILE A C 1
ATOM 1023 O O . ILE A 1 137 ? 8.624 -21.567 20.979 1.00 58.81 137 ILE A O 1
ATOM 1027 N N . ARG A 1 138 ? 8.353 -21.046 23.151 1.00 58.97 138 ARG A N 1
ATOM 1028 C CA . ARG A 1 138 ? 8.959 -22.288 23.628 1.00 58.97 138 ARG A CA 1
ATOM 1029 C C . ARG A 1 138 ? 7.972 -23.403 23.287 1.00 58.97 138 ARG A C 1
ATOM 1031 O O . ARG A 1 138 ? 6.865 -23.402 23.823 1.00 58.97 138 ARG A O 1
ATOM 1038 N N . GLN A 1 139 ? 8.358 -24.250 22.333 1.00 53.22 139 GLN A N 1
ATOM 1039 C CA . GLN A 1 139 ? 7.765 -25.571 22.139 1.00 53.22 139 GLN A CA 1
ATOM 1040 C C . GLN A 1 139 ? 8.110 -26.457 23.334 1.00 53.22 139 GLN A C 1
ATOM 1042 O O . GLN A 1 139 ? 9.230 -26.284 23.878 1.00 53.22 139 GLN A O 1
#

Secondary structure (DSSP, 8-state):
--------EEEEETTEEEEEEETTEEEEEETT-TTT--------TGGG---SS--GGGG-SSSSGGG-SSEEEE-SS-EEEE-TTSEEPTTSS-EE--SSEEEEE-SSEEEEEESS-TT----SS--EE-GGG------

Foldseek 3Di:
DDDPDQFPDWDQDPQWIWTDPDPVGIDTPGHNVDPVDDDDDRDDPVVVDDPPPPQQQVPDPPPRRNQAPDDWDDPPPDIFHDDLQADQDPVRHYGDAAPAKDWDDDPFWIFIDGDDDPVDPRGNDDIGGDPVPPDPPDD